Protein AF-A0A3D6DPM3-F1 (afdb_monomer_lite)

Secondary structure (DSSP, 8-state):
-EEE-SS-B-HHHHHHHHHTT---SEEEES-B-HHHHHHHHT-TT-EEEE--------SEEEEEETTEEEEEE--

Structure (mmCIF, N/CA/C/O backbone):
data_AF-A0A3D6DPM3-F1
#
_entry.id   AF-A0A3D6DPM3-F1
#
loop_
_atom_site.group_PDB
_atom_site.id
_atom_site.type_symbol
_atom_site.label_atom_id
_atom_site.label_alt_id
_atom_site.label_comp_id
_atom_site.label_asym_id
_atom_site.label_entity_id
_atom_site.label_seq_id
_atom_site.pdbx_PDB_ins_code
_atom_site.Cartn_x
_atom_site.Cartn_y
_atom_site.Cartn_z
_atom_site.occupancy
_atom_site.B_iso_or_equiv
_atom_site.auth_seq_id
_atom_site.auth_comp_id
_atom_site.auth_asym_id
_atom_site.auth_atom_id
_atom_site.pdbx_PDB_model_num
ATOM 1 N N . GLY A 1 1 ? 5.709 6.718 5.395 1.00 88.25 1 GLY A N 1
ATOM 2 C CA . GLY A 1 1 ? 6.244 5.427 4.897 1.00 88.25 1 GLY A CA 1
ATOM 3 C C . GLY A 1 1 ? 5.242 4.699 4.011 1.00 88.25 1 GLY A C 1
ATOM 4 O O . GLY A 1 1 ? 4.053 4.998 4.092 1.00 88.25 1 GLY A O 1
ATOM 5 N N . ILE A 1 2 ? 5.710 3.763 3.178 1.00 95.44 2 ILE A N 1
ATOM 6 C CA . ILE A 1 2 ? 4.881 2.954 2.262 1.00 95.44 2 ILE A CA 1
ATOM 7 C C . ILE A 1 2 ? 4.725 1.541 2.837 1.00 95.44 2 ILE A C 1
ATOM 9 O O . ILE A 1 2 ? 5.720 0.943 3.242 1.00 95.44 2 ILE A O 1
ATOM 13 N N . ILE A 1 3 ? 3.498 1.014 2.865 1.00 94.75 3 ILE A N 1
ATOM 14 C CA . ILE A 1 3 ? 3.212 -0.374 3.253 1.00 94.75 3 ILE A CA 1
ATOM 15 C C . ILE A 1 3 ? 2.452 -1.060 2.120 1.00 94.75 3 ILE A C 1
ATOM 17 O O . ILE A 1 3 ? 1.448 -0.531 1.645 1.00 94.75 3 ILE A O 1
ATOM 21 N N . ALA A 1 4 ? 2.917 -2.240 1.716 1.00 95.44 4 ALA A N 1
ATOM 22 C CA . ALA A 1 4 ? 2.260 -3.082 0.726 1.00 95.44 4 ALA A CA 1
ATOM 23 C C . ALA A 1 4 ? 1.892 -4.440 1.339 1.00 95.44 4 ALA A C 1
ATOM 25 O O . ALA A 1 4 ? 2.708 -5.056 2.026 1.00 95.44 4 ALA A O 1
ATOM 26 N N . PHE A 1 5 ? 0.674 -4.902 1.070 1.00 95.44 5 PHE A N 1
ATOM 27 C CA . PHE A 1 5 ? 0.173 -6.213 1.459 1.00 95.44 5 PHE A CA 1
ATOM 28 C C . PHE A 1 5 ? 0.038 -7.107 0.229 1.00 95.44 5 PHE A C 1
ATOM 30 O O . PHE A 1 5 ? -0.483 -6.691 -0.802 1.00 95.44 5 PHE A O 1
ATOM 37 N N . ASN A 1 6 ? 0.440 -8.370 0.369 1.00 95.31 6 ASN A N 1
ATOM 38 C CA . ASN A 1 6 ? 0.244 -9.406 -0.651 1.00 95.31 6 ASN A CA 1
ATOM 39 C C . ASN A 1 6 ? -1.111 -10.122 -0.491 1.00 95.31 6 ASN A C 1
ATOM 41 O O . ASN A 1 6 ? -1.262 -11.276 -0.880 1.00 95.31 6 ASN A O 1
ATOM 45 N N . GLY A 1 7 ? -2.089 -9.476 0.132 1.00 95.06 7 GLY A N 1
ATOM 46 C CA . GLY A 1 7 ? -3.388 -10.063 0.426 1.00 95.06 7 GLY A CA 1
ATOM 47 C C . GLY A 1 7 ? -4.410 -8.984 0.740 1.00 95.06 7 GLY A C 1
ATOM 48 O O . GLY A 1 7 ? -4.058 -7.813 0.885 1.00 95.06 7 GLY A O 1
ATOM 49 N N . THR A 1 8 ? -5.674 -9.385 0.815 1.00 97.38 8 THR A N 1
ATOM 50 C CA . THR A 1 8 ? -6.771 -8.481 1.159 1.00 97.38 8 THR A CA 1
ATOM 51 C C . THR A 1 8 ? -6.568 -7.898 2.555 1.00 97.38 8 THR A C 1
ATOM 53 O O . THR A 1 8 ? -6.220 -8.619 3.488 1.00 97.38 8 THR A O 1
ATOM 56 N N . VAL A 1 9 ? -6.803 -6.596 2.695 1.00 97.94 9 VAL A N 1
ATOM 57 C CA . VAL A 1 9 ? -6.730 -5.887 3.975 1.00 97.94 9 VAL A CA 1
ATOM 58 C C . VAL A 1 9 ? -8.125 -5.786 4.591 1.00 97.94 9 VAL A C 1
ATOM 60 O O . VAL A 1 9 ? -9.073 -5.292 3.969 1.00 97.94 9 VAL A O 1
ATOM 63 N N . ASP A 1 10 ? -8.242 -6.250 5.831 1.00 98.19 10 ASP A N 1
ATOM 64 C CA . ASP A 1 10 ? -9.459 -6.216 6.636 1.00 98.19 10 ASP A CA 1
ATOM 65 C C . ASP A 1 10 ? -9.361 -5.215 7.800 1.00 98.19 10 ASP A C 1
ATOM 67 O O . ASP A 1 10 ? -8.389 -4.467 7.951 1.00 98.19 10 ASP A O 1
ATOM 71 N N . VAL A 1 11 ? -10.416 -5.172 8.611 1.00 97.38 11 VAL A N 1
ATOM 72 C CA . VAL A 1 11 ? -10.531 -4.266 9.759 1.00 97.38 11 VAL A CA 1
ATOM 73 C C . VAL A 1 11 ? -9.481 -4.532 10.836 1.00 97.38 11 VAL A C 1
ATOM 75 O O . VAL A 1 11 ? -9.006 -3.578 11.454 1.00 97.38 11 VAL A O 1
ATOM 78 N N . ASP A 1 12 ? -9.071 -5.787 11.030 1.00 97.38 12 ASP A N 1
ATOM 79 C CA . ASP A 1 12 ? -8.114 -6.169 12.069 1.00 97.38 12 ASP A CA 1
ATOM 80 C C . ASP A 1 12 ? -6.722 -5.631 11.734 1.00 97.38 12 ASP A C 1
ATOM 82 O O . ASP A 1 12 ? -6.030 -5.076 12.596 1.00 97.38 12 ASP A O 1
ATOM 86 N N . VAL A 1 13 ? -6.342 -5.690 10.453 1.00 96.00 13 VAL A N 1
ATOM 87 C CA . VAL A 1 13 ? -5.106 -5.075 9.957 1.00 96.00 13 VAL A CA 1
ATOM 88 C C . VAL A 1 13 ? -5.125 -3.560 10.181 1.00 96.00 13 VAL A C 1
ATOM 90 O O . VAL A 1 13 ? -4.167 -3.006 10.733 1.00 96.00 13 VAL A O 1
ATOM 93 N N . VAL A 1 14 ? -6.213 -2.875 9.811 1.00 95.25 14 VAL A N 1
ATOM 94 C CA . VAL A 1 14 ? -6.321 -1.414 9.979 1.00 95.25 14 VAL A CA 1
ATOM 95 C C . VAL A 1 14 ? -6.308 -1.021 11.463 1.00 95.25 14 VAL A C 1
ATOM 97 O O . VAL A 1 14 ? -5.639 -0.053 11.845 1.00 95.25 14 VAL A O 1
ATOM 100 N N . ALA A 1 15 ? -6.980 -1.786 12.326 1.00 95.25 15 ALA A N 1
ATOM 101 C CA . ALA A 1 15 ? -6.983 -1.576 13.771 1.00 95.25 15 ALA A CA 1
ATOM 102 C C . ALA A 1 15 ? -5.581 -1.748 14.376 1.00 95.25 15 ALA A C 1
ATOM 104 O O . ALA A 1 15 ? -5.118 -0.880 15.125 1.00 95.25 15 ALA A O 1
ATOM 105 N N . ALA A 1 16 ? -4.862 -2.810 14.000 1.00 94.44 16 ALA A N 1
ATOM 106 C CA . ALA A 1 16 ? -3.495 -3.050 14.452 1.00 94.44 16 ALA A CA 1
ATOM 107 C C . ALA A 1 16 ? -2.536 -1.930 14.012 1.00 94.44 16 ALA A C 1
ATOM 109 O O . ALA A 1 16 ? -1.700 -1.477 14.801 1.00 94.44 16 ALA A O 1
ATOM 110 N N . MET A 1 17 ? -2.680 -1.433 12.778 1.00 92.00 17 MET A N 1
ATOM 111 C CA . MET A 1 17 ? -1.899 -0.298 12.276 1.00 92.00 17 MET A CA 1
ATOM 112 C C . MET A 1 17 ? -2.145 0.979 13.088 1.00 92.00 17 MET A C 1
ATOM 114 O O . MET A 1 17 ? -1.195 1.697 13.419 1.00 92.00 17 MET A O 1
ATOM 118 N N . ASN A 1 18 ? -3.406 1.249 13.437 1.00 90.19 18 ASN A N 1
ATOM 119 C CA . ASN A 1 18 ? -3.790 2.396 14.257 1.00 90.19 18 ASN A CA 1
ATOM 120 C C . ASN A 1 18 ? -3.223 2.300 15.676 1.00 90.19 18 ASN A C 1
ATOM 122 O O . ASN A 1 18 ? -2.645 3.271 16.168 1.00 90.19 18 ASN A O 1
ATOM 126 N N . ALA A 1 19 ? -3.327 1.127 16.306 1.00 92.62 19 ALA A N 1
ATOM 127 C CA . ALA A 1 19 ? -2.825 0.889 17.658 1.00 92.62 19 ALA A CA 1
ATOM 128 C C . ALA A 1 19 ? -1.309 1.127 17.768 1.00 92.62 19 ALA A C 1
ATOM 130 O O . ALA A 1 19 ? -0.829 1.688 18.752 1.00 92.62 19 ALA A O 1
ATOM 131 N N . ARG A 1 20 ? -0.555 0.763 16.724 1.00 89.31 20 ARG A N 1
ATOM 132 C CA . ARG A 1 20 ? 0.904 0.946 16.656 1.00 89.31 2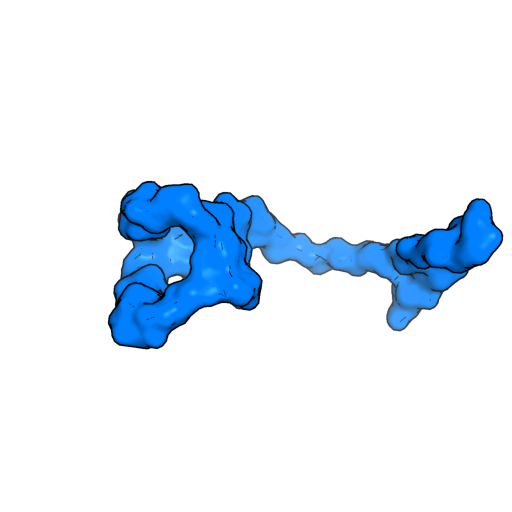0 ARG A CA 1
ATOM 133 C C . ARG A 1 20 ? 1.337 2.358 16.251 1.00 89.31 20 ARG A C 1
ATOM 135 O O . ARG A 1 20 ? 2.535 2.614 16.163 1.00 89.31 20 ARG A O 1
ATOM 142 N N . LYS A 1 21 ? 0.388 3.272 16.002 1.00 84.50 21 LYS A N 1
ATOM 143 C CA . LYS A 1 21 ? 0.635 4.653 15.545 1.00 84.50 21 LYS A CA 1
ATOM 144 C C . LYS A 1 21 ? 1.570 4.717 14.330 1.00 84.50 21 LYS A C 1
ATOM 146 O O . LYS A 1 21 ? 2.394 5.623 14.219 1.00 84.50 21 LYS A O 1
ATOM 151 N N . HIS A 1 22 ? 1.458 3.752 13.415 1.00 80.12 22 HIS A N 1
ATOM 152 C CA . HIS A 1 22 ? 2.269 3.763 12.204 1.00 80.12 22 HIS A CA 1
ATOM 153 C C . HIS A 1 22 ? 1.931 4.994 11.358 1.00 80.12 22 HIS A C 1
ATOM 155 O O . HIS A 1 22 ? 0.784 5.189 10.951 1.00 80.12 22 HIS A O 1
ATOM 161 N N . PHE A 1 23 ? 2.941 5.817 11.070 1.00 80.75 23 PHE A N 1
ATOM 162 C CA . PHE A 1 23 ? 2.800 6.915 10.123 1.00 80.75 23 PHE A CA 1
ATOM 163 C C . PHE A 1 23 ? 2.928 6.377 8.693 1.00 80.75 23 PHE A C 1
ATOM 165 O O . PHE A 1 23 ? 4.025 6.179 8.156 1.00 80.75 23 PHE A O 1
ATOM 172 N N . VAL A 1 24 ? 1.774 6.095 8.094 1.00 90.75 24 VAL A N 1
ATOM 173 C CA . VAL A 1 24 ? 1.663 5.550 6.741 1.00 90.75 24 VAL A CA 1
ATOM 174 C C . VAL A 1 24 ? 1.174 6.635 5.802 1.00 90.75 24 VAL A C 1
ATOM 176 O O . VAL A 1 24 ? 0.184 7.308 6.061 1.00 90.75 24 VAL A O 1
ATOM 179 N N . GLU A 1 25 ? 1.902 6.789 4.708 1.00 94.81 25 GLU A N 1
ATOM 180 C CA . GLU A 1 25 ? 1.621 7.758 3.653 1.00 94.81 25 GLU A CA 1
ATOM 181 C C . GLU A 1 25 ? 0.920 7.110 2.463 1.00 94.81 25 GLU A C 1
ATOM 183 O O . GLU A 1 25 ? 0.110 7.757 1.793 1.00 94.81 25 GLU A O 1
ATOM 188 N N . VAL A 1 26 ? 1.266 5.846 2.193 1.00 96.19 26 VAL A N 1
ATOM 189 C CA . VAL A 1 26 ? 0.700 5.036 1.118 1.00 96.19 26 VAL A CA 1
ATOM 190 C C . VAL A 1 26 ? 0.473 3.614 1.621 1.00 96.19 26 VAL A C 1
ATOM 192 O O . VAL A 1 26 ? 1.385 3.003 2.187 1.00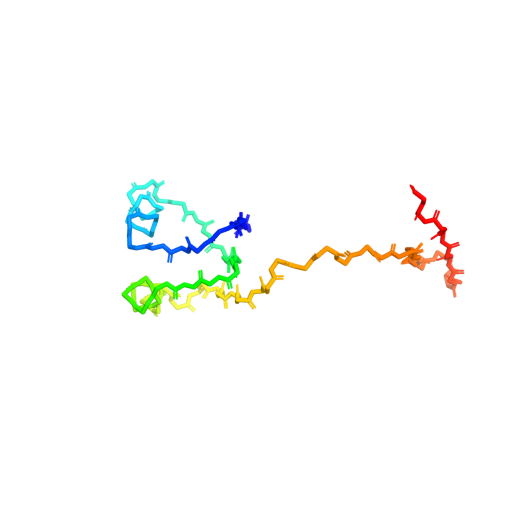 96.19 26 VAL A O 1
ATOM 195 N N . LEU A 1 27 ? -0.732 3.101 1.394 1.00 96.31 27 LEU A N 1
ATOM 196 C CA . LEU A 1 27 ? -1.127 1.724 1.655 1.00 96.31 27 LEU A CA 1
ATOM 197 C C . LEU A 1 27 ? -1.513 1.057 0.334 1.00 96.31 27 LEU A C 1
ATOM 199 O O . LEU A 1 27 ? -2.371 1.575 -0.380 1.00 96.31 27 LEU A O 1
ATOM 203 N N . LEU A 1 28 ? -0.884 -0.072 0.017 1.00 96.88 28 LEU A N 1
ATOM 204 C CA . LEU A 1 28 ? -1.163 -0.834 -1.197 1.00 96.88 28 LEU A CA 1
ATOM 205 C C . LEU A 1 28 ? -1.580 -2.261 -0.847 1.00 96.88 28 LEU A C 1
ATOM 207 O O . LEU A 1 28 ? -0.970 -2.883 0.022 1.00 96.88 28 LEU A O 1
ATOM 211 N N . ALA A 1 29 ? -2.596 -2.783 -1.526 1.00 97.38 29 ALA A N 1
ATOM 212 C CA . ALA A 1 29 ? -3.030 -4.172 -1.396 1.00 97.38 29 ALA A CA 1
ATOM 213 C C . ALA A 1 29 ? -3.797 -4.619 -2.651 1.00 97.38 29 ALA A C 1
ATOM 215 O O . ALA A 1 29 ? -4.322 -3.769 -3.369 1.00 97.38 29 ALA A O 1
ATOM 216 N N . PRO A 1 30 ? -3.923 -5.930 -2.912 1.00 97.06 30 PRO A N 1
ATOM 217 C CA . PRO A 1 30 ? -4.789 -6.430 -3.976 1.00 97.06 30 PRO A CA 1
ATOM 218 C C . PRO A 1 30 ? -6.282 -6.223 -3.752 1.00 97.06 30 PRO A C 1
ATOM 220 O O . PRO A 1 30 ? -7.017 -6.274 -4.729 1.00 97.06 30 PRO A O 1
ATOM 223 N N . ALA A 1 31 ? -6.730 -6.009 -2.513 1.00 97.69 31 ALA A N 1
ATOM 224 C CA . ALA A 1 31 ? -8.111 -5.647 -2.206 1.00 97.69 31 ALA A CA 1
ATOM 225 C C . ALA A 1 31 ? -8.234 -5.088 -0.782 1.00 97.69 31 ALA A C 1
ATOM 227 O O . ALA A 1 31 ? -7.418 -5.402 0.092 1.00 97.69 31 ALA A O 1
ATOM 228 N N . PHE A 1 32 ? -9.313 -4.350 -0.531 1.00 98.00 32 PHE A N 1
ATOM 229 C CA . PHE A 1 32 ? -9.731 -3.910 0.801 1.00 98.00 32 PHE A CA 1
ATOM 230 C C . PHE A 1 32 ? -11.181 -4.325 1.053 1.00 98.00 32 PHE A C 1
ATOM 232 O O . PHE A 1 32 ? -12.042 -4.172 0.188 1.00 98.00 32 PHE A O 1
ATOM 239 N N . THR A 1 33 ? -11.479 -4.839 2.245 1.00 98.38 33 THR A N 1
ATOM 240 C CA . THR A 1 33 ? -12.884 -5.039 2.643 1.00 98.38 33 THR A CA 1
ATOM 241 C C . THR A 1 33 ? -13.595 -3.687 2.771 1.00 98.38 33 THR A C 1
ATOM 243 O O . THR A 1 33 ? -12.962 -2.689 3.118 1.00 98.38 33 THR A O 1
ATOM 246 N N . SER A 1 34 ? -14.913 -3.635 2.547 1.00 97.94 34 SER A N 1
ATOM 247 C CA . SER A 1 34 ? -15.686 -2.382 2.638 1.00 97.94 34 SER A CA 1
ATOM 248 C C . SER A 1 34 ? -15.498 -1.676 3.985 1.00 97.94 34 SER A C 1
ATOM 250 O O . SER A 1 34 ? -15.217 -0.481 4.021 1.00 97.94 34 SER A O 1
ATOM 252 N N . ALA A 1 35 ? -15.537 -2.434 5.085 1.00 97.50 35 ALA A N 1
ATOM 253 C CA . ALA A 1 35 ? -15.328 -1.899 6.427 1.00 97.50 35 ALA A CA 1
ATOM 254 C C . ALA A 1 35 ? -13.897 -1.362 6.642 1.00 97.50 35 ALA A C 1
ATOM 256 O O . ALA A 1 35 ? -13.710 -0.330 7.286 1.00 97.50 35 ALA A O 1
ATOM 257 N N . ALA A 1 36 ? -12.874 -2.008 6.068 1.00 97.38 36 ALA A N 1
ATOM 258 C CA . ALA A 1 36 ? -11.508 -1.486 6.111 1.00 97.38 36 ALA A CA 1
ATOM 259 C C . ALA A 1 36 ? -11.385 -0.166 5.335 1.00 97.38 36 ALA A C 1
ATOM 261 O O . ALA A 1 36 ? -10.780 0.785 5.833 1.00 97.38 36 ALA A O 1
ATOM 262 N N . SER A 1 37 ? -11.994 -0.080 4.150 1.00 96.50 37 SER A N 1
ATOM 263 C CA . SER A 1 37 ? -12.006 1.138 3.332 1.00 96.50 37 SER A CA 1
ATOM 264 C C . SER A 1 37 ? -12.648 2.320 4.062 1.00 96.50 37 SER A C 1
ATOM 266 O O . SER A 1 37 ? -12.104 3.423 4.029 1.00 96.50 37 SER A O 1
ATOM 268 N N . GLU A 1 38 ? -13.744 2.094 4.790 1.00 96.31 38 GLU A N 1
ATOM 269 C CA . GLU A 1 38 ? -14.387 3.119 5.624 1.00 96.31 38 GLU A CA 1
ATOM 270 C C . GLU A 1 38 ? -13.461 3.625 6.742 1.00 96.31 38 GLU A C 1
ATOM 272 O O . GLU A 1 38 ? -13.301 4.835 6.923 1.00 96.31 38 GLU A O 1
ATOM 277 N N . MET A 1 39 ? -12.779 2.720 7.454 1.00 95.31 39 MET A N 1
ATOM 278 C CA . MET A 1 39 ? -11.812 3.098 8.494 1.00 95.31 39 MET A CA 1
ATOM 279 C C . MET A 1 39 ? -10.619 3.881 7.931 1.00 95.31 39 MET A C 1
ATOM 281 O O . MET A 1 39 ? -10.093 4.787 8.585 1.00 95.31 39 MET A O 1
ATOM 285 N N . LEU A 1 40 ? -10.165 3.523 6.728 1.00 95.12 40 LEU A N 1
ATOM 286 C CA . LEU A 1 40 ? -9.053 4.185 6.051 1.00 95.12 40 LEU A CA 1
ATOM 287 C C . LEU A 1 40 ? -9.449 5.570 5.518 1.00 95.12 40 LEU A C 1
ATOM 289 O O . LEU A 1 40 ? -8.629 6.485 5.583 1.00 95.12 40 LEU A O 1
ATOM 293 N N . ALA A 1 41 ? -10.699 5.757 5.079 1.00 93.94 41 ALA A N 1
ATOM 294 C CA . ALA A 1 41 ? -11.214 7.030 4.565 1.00 93.94 41 ALA A CA 1
ATOM 295 C C . ALA A 1 41 ? -11.172 8.171 5.600 1.00 93.94 41 ALA A C 1
ATOM 297 O O . ALA A 1 41 ? -11.053 9.340 5.235 1.00 93.94 41 ALA A O 1
ATOM 298 N N . ALA A 1 42 ? -11.189 7.849 6.897 1.00 92.06 42 ALA A N 1
ATOM 299 C CA . ALA A 1 42 ? -11.023 8.835 7.966 1.00 92.06 42 ALA A CA 1
ATOM 300 C C . ALA A 1 42 ? -9.619 9.486 7.995 1.00 92.06 42 ALA A C 1
ATOM 302 O O . ALA A 1 42 ? -9.420 10.515 8.645 1.00 92.06 42 ALA A O 1
ATOM 303 N N . LYS A 1 43 ? -8.622 8.910 7.308 1.00 91.00 43 LYS A N 1
ATOM 304 C CA . LYS A 1 43 ? -7.234 9.396 7.283 1.00 91.00 43 LYS A CA 1
ATOM 305 C C . LYS A 1 43 ? -6.975 10.232 6.029 1.00 91.00 43 LYS A C 1
ATOM 307 O O . LYS A 1 43 ? -6.457 9.725 5.042 1.00 91.00 43 LYS A O 1
ATOM 312 N N . GLN A 1 44 ? -7.245 11.535 6.093 1.00 88.25 44 GLN A N 1
ATOM 313 C CA . GLN A 1 44 ? -7.181 12.430 4.921 1.00 88.25 44 GLN A CA 1
ATOM 314 C C . GLN A 1 44 ? -5.849 12.433 4.149 1.00 88.25 44 GLN A C 1
ATOM 316 O O . GLN A 1 44 ? -5.846 12.632 2.940 1.00 88.25 44 GLN A O 1
ATOM 321 N N . ASN A 1 45 ? -4.720 12.195 4.823 1.00 92.62 45 ASN A N 1
ATOM 322 C CA . ASN A 1 45 ? -3.394 12.202 4.190 1.00 92.62 45 ASN A CA 1
ATOM 323 C C . ASN A 1 45 ? -2.907 10.807 3.756 1.00 92.62 45 ASN A C 1
ATOM 325 O O . ASN A 1 45 ? -1.774 10.670 3.289 1.00 92.62 45 ASN A O 1
ATOM 329 N N . LEU A 1 46 ? -3.727 9.766 3.934 1.00 95.19 46 LEU A N 1
ATOM 330 C CA . LEU A 1 46 ? -3.390 8.409 3.527 1.00 95.19 46 LEU A CA 1
ATOM 331 C C . LEU A 1 46 ? -3.851 8.162 2.089 1.00 95.19 46 LEU A C 1
ATOM 333 O O . LEU A 1 46 ? -5.036 8.242 1.780 1.00 95.19 46 LEU A O 1
ATOM 337 N N . ARG A 1 47 ? -2.911 7.793 1.219 1.00 97.12 47 ARG A N 1
ATOM 338 C CA . ARG A 1 47 ? -3.224 7.320 -0.134 1.00 97.12 47 ARG A CA 1
ATOM 339 C C . ARG A 1 47 ? -3.407 5.809 -0.098 1.00 97.12 47 ARG A C 1
ATOM 341 O O . ARG A 1 47 ? -2.494 5.095 0.311 1.00 97.12 47 ARG A O 1
ATOM 348 N N . VAL A 1 48 ? -4.567 5.330 -0.526 1.00 96.50 48 VAL A N 1
ATOM 349 C CA . VAL A 1 48 ? -4.879 3.899 -0.609 1.00 96.50 48 VAL A CA 1
ATOM 350 C C . VAL A 1 48 ? -4.938 3.509 -2.079 1.00 96.50 48 VAL A C 1
ATOM 352 O O . VAL A 1 48 ? -5.646 4.150 -2.853 1.00 96.50 48 VAL A O 1
ATOM 355 N N . LEU A 1 49 ? -4.156 2.504 -2.470 1.00 97.19 49 LEU A N 1
ATOM 356 C CA . LEU A 1 49 ? -4.129 1.990 -3.835 1.00 97.19 49 LEU A CA 1
ATOM 357 C C . LEU A 1 49 ? -4.471 0.505 -3.834 1.00 97.19 49 LEU A C 1
ATOM 359 O O . LEU A 1 49 ? -3.814 -0.294 -3.166 1.00 97.19 49 LEU A O 1
ATOM 363 N N . GLU A 1 50 ?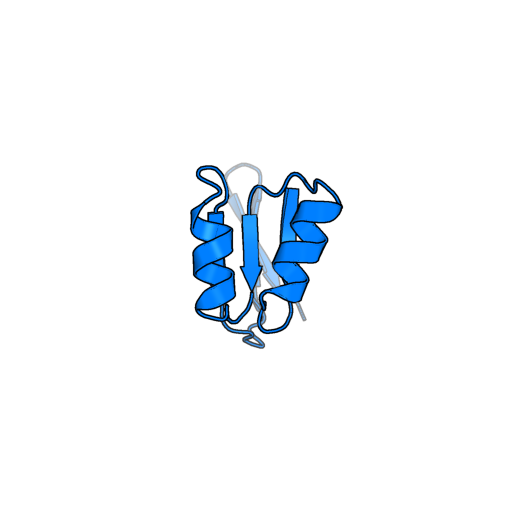 -5.470 0.143 -4.630 1.00 96.06 50 GLU A N 1
ATOM 364 C CA . GLU A 1 50 ? -5.762 -1.249 -4.942 1.00 96.06 50 GLU A CA 1
ATOM 365 C C . GLU A 1 50 ? -4.988 -1.659 -6.198 1.00 96.06 50 GLU A C 1
ATOM 367 O O . GLU A 1 50 ? -5.097 -1.012 -7.242 1.00 96.06 50 GLU A O 1
ATOM 372 N N . LEU A 1 51 ? -4.160 -2.697 -6.084 1.00 92.94 51 LEU A N 1
ATOM 373 C CA . LEU A 1 51 ? -3.322 -3.195 -7.174 1.00 92.94 51 LEU A CA 1
ATOM 374 C C . LEU A 1 51 ? -3.378 -4.724 -7.221 1.00 92.94 51 LEU A C 1
ATOM 376 O O . LEU A 1 51 ? -2.895 -5.363 -6.283 1.00 92.94 51 LEU A O 1
ATOM 380 N N . PRO A 1 52 ? -3.902 -5.335 -8.300 1.00 89.44 52 PRO A N 1
ATOM 381 C CA . PRO A 1 52 ? -3.983 -6.784 -8.392 1.00 89.44 52 PRO A CA 1
ATOM 382 C C . PRO A 1 52 ? -2.590 -7.411 -8.315 1.00 89.44 52 PRO A C 1
ATOM 384 O O . PRO A 1 52 ? -1.633 -6.924 -8.922 1.00 89.44 52 PRO A O 1
ATOM 387 N N . LEU A 1 53 ? -2.484 -8.537 -7.606 1.00 88.06 53 LEU A N 1
ATOM 388 C CA . LEU A 1 53 ? -1.267 -9.342 -7.603 1.00 88.06 53 LEU A CA 1
ATOM 389 C C . LEU A 1 53 ? -1.115 -10.032 -8.952 1.00 88.06 53 LEU A C 1
ATOM 391 O O . LEU A 1 53 ? -1.626 -11.126 -9.183 1.00 88.06 53 LEU A O 1
ATOM 395 N N . ALA A 1 54 ? -0.401 -9.375 -9.851 1.00 83.06 54 ALA A N 1
ATOM 396 C CA . ALA A 1 54 ? -0.055 -9.931 -11.139 1.00 83.06 54 ALA A CA 1
ATOM 397 C C . ALA A 1 54 ? 1.408 -10.388 -11.110 1.00 83.06 54 ALA A C 1
ATOM 399 O O . ALA A 1 54 ? 2.291 -9.663 -10.653 1.00 83.06 54 ALA A O 1
ATOM 400 N N . LYS A 1 55 ? 1.686 -11.588 -11.631 1.00 75.81 55 LYS A N 1
ATOM 401 C CA . LYS A 1 55 ? 3.060 -12.036 -11.910 1.00 75.81 55 LYS A CA 1
ATOM 402 C C . LYS A 1 55 ? 3.551 -11.371 -13.195 1.00 75.81 55 LYS A C 1
ATOM 404 O O . LYS A 1 55 ? 3.725 -12.028 -14.217 1.00 75.81 55 LYS A O 1
ATOM 409 N N . VAL A 1 56 ? 3.683 -10.051 -13.158 1.00 74.06 56 VAL A N 1
ATOM 410 C CA . VAL A 1 56 ? 4.202 -9.262 -14.273 1.00 74.06 56 VAL A CA 1
ATOM 411 C C . VAL A 1 56 ? 5.661 -8.978 -13.976 1.00 74.06 56 VAL A C 1
ATOM 413 O O . VAL A 1 56 ? 5.986 -8.303 -13.003 1.00 74.06 56 VAL A O 1
ATOM 416 N N . TYR A 1 57 ? 6.535 -9.515 -14.817 1.00 73.00 57 TYR A N 1
ATOM 417 C CA . TYR A 1 57 ? 7.953 -9.199 -14.791 1.00 73.00 57 TYR A CA 1
ATOM 418 C C . TYR A 1 57 ? 8.219 -8.125 -15.838 1.00 73.00 57 TYR A C 1
ATOM 420 O O . TYR A 1 57 ? 7.834 -8.264 -17.002 1.00 73.00 57 TYR A O 1
ATOM 428 N N . HIS A 1 58 ? 8.872 -7.042 -15.429 1.00 79.19 58 HIS A N 1
ATOM 429 C CA . HIS A 1 58 ? 9.416 -6.084 -16.377 1.00 79.19 58 HIS A CA 1
ATOM 430 C C . HIS A 1 58 ? 10.636 -6.725 -17.037 1.00 79.19 58 HIS A C 1
ATOM 432 O O . HIS A 1 58 ? 11.712 -6.738 -16.454 1.00 79.19 58 HIS A O 1
ATOM 438 N N . ALA A 1 59 ? 10.456 -7.275 -18.242 1.00 83.94 59 ALA A N 1
ATOM 439 C CA . ALA A 1 59 ? 11.545 -7.918 -18.983 1.00 83.94 59 ALA A CA 1
ATOM 440 C C . ALA A 1 59 ? 12.727 -6.963 -19.227 1.00 83.94 59 ALA A C 1
ATOM 442 O O . ALA A 1 59 ? 13.879 -7.381 -19.259 1.00 83.94 59 ALA A O 1
ATOM 443 N N . PHE A 1 60 ? 12.438 -5.668 -19.365 1.00 89.62 60 PHE A N 1
ATOM 444 C CA . PHE A 1 60 ? 13.438 -4.628 -19.546 1.00 89.62 60 PHE A CA 1
ATOM 445 C C . PHE A 1 60 ? 13.357 -3.611 -18.412 1.00 89.62 60 PHE A C 1
ATOM 447 O O . PHE A 1 60 ? 12.272 -3.117 -18.095 1.00 89.62 60 PHE A O 1
ATOM 454 N N . GLU A 1 61 ? 14.506 -3.234 -17.863 1.00 90.88 61 GLU A N 1
ATOM 455 C CA . GLU A 1 61 ? 14.639 -2.052 -17.015 1.00 90.88 61 GLU A CA 1
ATOM 456 C C . GLU A 1 61 ? 15.307 -0.945 -17.825 1.00 90.88 61 GLU A C 1
ATOM 458 O O . GLU A 1 61 ? 16.352 -1.142 -18.447 1.00 90.88 61 GLU A O 1
ATOM 463 N N . MET A 1 62 ? 14.698 0.238 -17.824 1.00 92.75 62 MET A N 1
ATOM 464 C CA . MET A 1 62 ? 15.234 1.408 -18.504 1.00 92.75 62 MET A CA 1
ATOM 465 C C . MET A 1 62 ? 15.695 2.442 -17.480 1.00 92.75 62 MET A C 1
ATOM 467 O O . MET A 1 62 ? 14.937 2.847 -16.599 1.00 92.75 62 MET A O 1
ATOM 471 N N . LYS A 1 63 ? 16.923 2.930 -17.644 1.00 92.75 63 LYS A N 1
ATOM 472 C CA . LYS A 1 63 ? 17.514 4.009 -16.845 1.00 92.75 63 LYS A CA 1
ATOM 473 C C . LYS A 1 63 ? 18.011 5.115 -17.769 1.00 92.75 63 LYS A C 1
ATOM 475 O O . LYS A 1 63 ? 18.558 4.851 -18.835 1.00 92.75 63 LYS A O 1
ATOM 480 N N . ARG A 1 64 ? 17.857 6.377 -17.372 1.00 95.19 64 ARG A N 1
ATOM 481 C CA . ARG A 1 64 ? 18.441 7.517 -18.099 1.00 95.19 64 ARG A CA 1
ATOM 482 C C . ARG A 1 64 ? 19.827 7.828 -17.534 1.00 95.19 64 ARG A C 1
ATOM 484 O O . ARG A 1 64 ? 19.944 8.083 -16.341 1.00 95.19 64 ARG A O 1
ATOM 491 N N . VAL A 1 65 ? 20.856 7.869 -18.382 1.00 95.25 65 VAL A N 1
ATOM 492 C CA . VAL A 1 65 ? 22.252 8.135 -17.986 1.00 95.25 65 VAL A CA 1
ATOM 493 C C . VAL A 1 65 ? 22.863 9.174 -18.924 1.00 95.25 65 VAL A C 1
ATOM 495 O O . VAL A 1 65 ? 22.912 8.970 -20.135 1.00 95.25 65 VAL A O 1
ATOM 498 N N . GLY A 1 66 ? 23.300 10.318 -18.384 1.00 9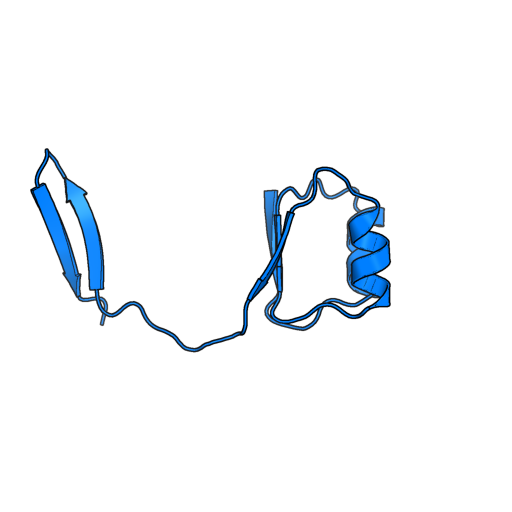0.62 66 GLY A N 1
ATOM 499 C CA . GLY A 1 66 ? 24.018 11.347 -19.154 1.00 90.62 66 GLY A CA 1
ATOM 500 C C . GLY A 1 66 ? 23.284 11.848 -20.407 1.00 90.62 66 GLY A C 1
ATOM 501 O O . GLY A 1 66 ? 23.912 12.116 -21.424 1.00 90.62 66 GLY A O 1
ATOM 502 N N . GLY A 1 67 ? 21.948 11.912 -20.373 1.00 93.12 67 GLY A N 1
ATOM 503 C CA . GLY A 1 67 ? 21.129 12.327 -21.520 1.00 93.12 67 GLY A CA 1
ATOM 504 C C . GLY A 1 67 ? 20.785 11.218 -22.522 1.00 93.12 67 GLY A C 1
ATOM 505 O O . GLY A 1 67 ? 20.014 11.475 -23.441 1.00 93.12 67 GLY A O 1
ATOM 506 N N . LYS A 1 68 ? 21.277 9.992 -22.323 1.00 92.75 68 LYS A N 1
ATOM 507 C CA . LYS A 1 68 ? 20.957 8.811 -23.138 1.00 92.75 68 LYS A CA 1
ATOM 508 C C . LYS A 1 68 ? 20.059 7.840 -22.363 1.00 92.75 68 LYS A C 1
ATOM 510 O O . LYS A 1 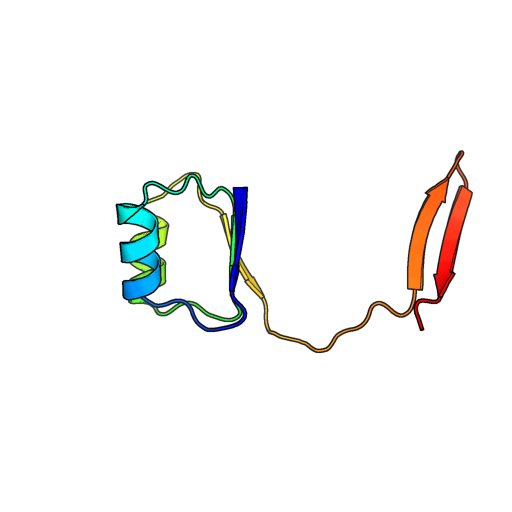68 ? 20.017 7.877 -21.131 1.00 92.75 68 LYS A O 1
ATOM 515 N N . ALA A 1 69 ? 19.331 6.987 -23.080 1.00 94.25 69 ALA A N 1
ATOM 516 C CA . ALA A 1 69 ? 18.619 5.857 -22.488 1.00 94.25 69 ALA A CA 1
ATOM 517 C C . ALA A 1 69 ? 19.554 4.642 -22.413 1.00 94.25 69 ALA A C 1
ATOM 519 O O . ALA A 1 69 ? 20.258 4.337 -23.375 1.00 94.25 69 ALA A O 1
ATOM 520 N N . MET A 1 70 ? 19.550 3.967 -21.270 1.00 94.94 70 MET A N 1
ATOM 521 C CA . MET A 1 70 ? 20.163 2.666 -21.040 1.00 94.94 70 MET A CA 1
ATOM 522 C C . MET A 1 70 ? 19.036 1.665 -20.802 1.00 94.94 70 MET A C 1
ATOM 524 O O . MET A 1 70 ? 18.099 1.969 -20.063 1.00 94.94 70 MET A O 1
ATOM 528 N N . VAL A 1 71 ? 19.119 0.498 -21.434 1.00 93.88 71 VAL A N 1
ATOM 529 C CA . VAL A 1 71 ? 18.125 -0.573 -21.316 1.00 93.88 71 VAL A CA 1
ATOM 530 C C . VAL A 1 71 ? 18.864 -1.864 -20.983 1.00 93.88 71 VAL A C 1
ATOM 532 O O . VAL A 1 71 ? 19.831 -2.200 -21.663 1.00 93.88 71 VAL A O 1
ATOM 535 N N . GLU A 1 72 ? 18.416 -2.561 -19.945 1.00 92.00 72 GLU A N 1
ATOM 536 C CA . GLU A 1 72 ? 18.985 -3.822 -19.464 1.00 92.00 72 GLU A CA 1
ATOM 537 C C . GLU A 1 72 ? 17.907 -4.912 -19.449 1.00 92.00 72 GLU A C 1
ATOM 539 O O . GLU A 1 72 ? 16.755 -4.646 -19.094 1.00 92.00 72 GLU A O 1
ATOM 544 N N . LEU A 1 73 ? 18.276 -6.125 -19.872 1.00 87.81 73 LEU A N 1
ATOM 545 C CA . LEU A 1 73 ? 17.410 -7.300 -19.811 1.00 87.81 73 LEU A CA 1
ATOM 546 C C . LEU A 1 73 ? 17.533 -7.925 -18.420 1.00 87.81 73 LEU A C 1
ATOM 548 O O . LEU A 1 73 ? 18.613 -8.380 -18.049 1.00 87.81 73 LEU A O 1
ATOM 552 N N . TRP A 1 74 ? 16.425 -7.980 -17.688 1.00 75.44 74 TRP A N 1
ATOM 553 C CA . TRP A 1 74 ? 16.355 -8.720 -16.432 1.00 75.44 74 TRP A CA 1
ATOM 554 C C . TRP A 1 74 ? 15.879 -10.142 -16.735 1.00 75.44 74 TRP A C 1
ATOM 556 O O . TRP A 1 74 ? 14.729 -10.339 -17.134 1.00 75.44 74 TRP A O 1
ATOM 566 N N . LEU A 1 75 ? 16.798 -11.107 -16.615 1.00 68.25 75 LEU A N 1
ATOM 567 C CA . LEU A 1 75 ? 16.541 -12.549 -16.728 1.00 68.25 75 LEU A CA 1
ATOM 568 C C . LEU A 1 75 ? 16.250 -13.167 -15.358 1.00 68.25 75 LEU A C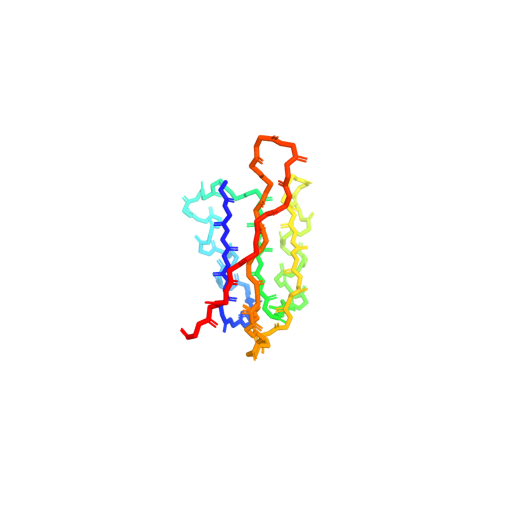 1
ATOM 570 O O . LEU A 1 75 ? 16.909 -12.753 -14.377 1.00 68.25 75 LEU A O 1
#

Foldseek 3Di:
DEEEDAAEDEPVNLVVCVVVVDPHQEYEYLYYDPRRVVSVVVPVRYHYDHDHPDPDDPQWDWDDDPNDIDIDGDD

pLDDT: mean 91.96, std 6.64, range [68.25, 98.38]

Sequence (75 aa):
GIIAFNGTVDVDVVAAMNARKHFVEVLLAPAFTSAASEMLAAKQNLRVLELPLAKVYHAFEMKRVGGKAMVELWL

Radius of gyration: 16.98 Å; chains: 1; bounding box: 40×25×41 Å